Protein AF-A0A4S0RBZ9-F1 (afdb_monomer)

Foldseek 3Di:
DVVVLLVVVVPDDPPQQQDADPFPDRGVQRLLLQLLQVLQQLLCQLVVVVCAPVSNVVRDGDPDSVVSSVSVVVSVVSVVVSVVPDDPVQQQAWTWHQPDVVGTDTDGNVVSVVVSVVSVVVSSVRSVD

Structure (mmCIF, N/CA/C/O backbone):
data_AF-A0A4S0RBZ9-F1
#
_entry.id   AF-A0A4S0RBZ9-F1
#
loop_
_atom_site.group_PDB
_atom_site.id
_atom_site.type_symbol
_atom_site.label_atom_id
_atom_site.label_alt_id
_atom_site.label_comp_id
_atom_site.label_asym_id
_atom_site.label_entity_id
_atom_site.label_seq_id
_atom_site.pdbx_PDB_ins_code
_atom_site.Cartn_x
_atom_site.Cartn_y
_atom_site.Cartn_z
_atom_site.occupancy
_atom_site.B_iso_or_equiv
_atom_site.auth_seq_id
_atom_site.auth_comp_id
_atom_site.auth_asym_id
_atom_site.auth_atom_id
_atom_site.pdbx_PDB_model_num
ATOM 1 N N . SER A 1 1 ? -11.190 -10.331 -1.305 1.00 69.81 1 SER A N 1
ATOM 2 C CA . SER A 1 1 ? -10.670 -10.501 0.067 1.00 69.81 1 SER A CA 1
ATOM 3 C C . SER A 1 1 ? -10.665 -9.170 0.814 1.00 69.81 1 SER A C 1
ATOM 5 O O . SER A 1 1 ? -11.336 -9.082 1.834 1.00 69.81 1 SER A O 1
ATOM 7 N N . ASN A 1 2 ? -10.041 -8.120 0.254 1.00 80.44 2 ASN A N 1
ATOM 8 C CA . ASN A 1 2 ? -9.963 -6.784 0.866 1.00 80.44 2 ASN A CA 1
ATOM 9 C C . ASN A 1 2 ? -11.336 -6.150 1.166 1.00 80.44 2 ASN A C 1
ATOM 11 O O . ASN A 1 2 ? -11.615 -5.778 2.298 1.00 80.44 2 ASN A O 1
ATOM 15 N N . ASP A 1 3 ? -12.252 -6.147 0.192 1.00 82.50 3 ASP A N 1
ATOM 16 C CA . ASP A 1 3 ? -13.623 -5.631 0.372 1.00 82.50 3 ASP A CA 1
ATOM 17 C C . ASP A 1 3 ? -14.365 -6.274 1.562 1.00 82.50 3 ASP A C 1
ATOM 19 O O . ASP A 1 3 ? -15.020 -5.579 2.334 1.00 82.50 3 ASP A O 1
ATOM 23 N N . ARG A 1 4 ? -14.207 -7.589 1.783 1.00 86.88 4 ARG A N 1
ATOM 24 C CA . ARG A 1 4 ? -14.836 -8.271 2.926 1.00 86.88 4 ARG A CA 1
ATOM 25 C C . ARG A 1 4 ? -14.253 -7.797 4.257 1.00 86.88 4 ARG A C 1
ATOM 27 O O . ARG A 1 4 ? -15.007 -7.625 5.209 1.00 86.88 4 ARG A O 1
ATOM 34 N N . LEU A 1 5 ? -12.933 -7.613 4.314 1.00 89.19 5 LEU A N 1
ATOM 35 C CA . LEU A 1 5 ? -12.246 -7.110 5.499 1.00 89.19 5 LEU A CA 1
ATOM 36 C C . LEU A 1 5 ? -12.737 -5.701 5.835 1.00 89.19 5 LEU A C 1
ATOM 38 O O . LEU A 1 5 ? -13.236 -5.479 6.931 1.00 89.19 5 LEU A O 1
ATOM 42 N N . TYR A 1 6 ? -12.696 -4.779 4.874 1.00 88.19 6 TYR A N 1
ATOM 43 C CA . TYR A 1 6 ? -13.083 -3.390 5.118 1.00 88.19 6 TYR A CA 1
ATOM 44 C C . TYR A 1 6 ? -14.569 -3.212 5.427 1.00 88.19 6 TYR A C 1
ATOM 46 O O . TYR A 1 6 ? -14.906 -2.364 6.246 1.00 88.19 6 TYR A O 1
ATOM 54 N N . ARG A 1 7 ? -15.464 -4.045 4.879 1.00 89.81 7 ARG A N 1
ATOM 55 C CA . ARG A 1 7 ? -16.871 -4.064 5.322 1.00 89.81 7 ARG A CA 1
ATOM 56 C C . ARG A 1 7 ? -17.020 -4.450 6.791 1.00 89.81 7 ARG A C 1
ATOM 58 O O . ARG A 1 7 ? -17.851 -3.863 7.471 1.00 89.81 7 ARG A O 1
ATOM 65 N N . ALA A 1 8 ? -16.233 -5.412 7.272 1.00 91.56 8 ALA A N 1
ATOM 66 C CA . ALA A 1 8 ? -16.245 -5.792 8.682 1.00 91.56 8 ALA A CA 1
ATOM 67 C C . ALA A 1 8 ? -15.651 -4.685 9.568 1.00 91.56 8 ALA A C 1
ATOM 69 O O . ALA A 1 8 ? -16.215 -4.358 10.607 1.00 91.56 8 ALA A O 1
ATOM 70 N N . VAL A 1 9 ? -14.559 -4.053 9.128 1.00 92.50 9 VAL A N 1
ATOM 71 C CA . VAL A 1 9 ? -13.935 -2.936 9.855 1.00 92.50 9 VAL A CA 1
ATOM 72 C C . VAL A 1 9 ? -14.875 -1.721 9.912 1.00 92.50 9 VAL A C 1
ATOM 74 O O . VAL A 1 9 ? -14.955 -1.059 10.938 1.00 92.50 9 VAL A O 1
ATOM 77 N N . LEU A 1 10 ? -15.655 -1.460 8.858 1.00 93.44 10 LEU A N 1
ATOM 78 C CA . LEU A 1 10 ? -16.682 -0.407 8.836 1.00 93.44 10 LEU A CA 1
ATOM 79 C C . LEU A 1 10 ? -17.863 -0.664 9.782 1.00 93.44 10 LEU A C 1
ATOM 81 O O . LEU A 1 10 ? -18.601 0.270 10.078 1.00 93.44 10 LEU A O 1
ATOM 85 N N . SER A 1 11 ? -18.063 -1.908 10.222 1.00 94.06 11 SER A N 1
ATOM 86 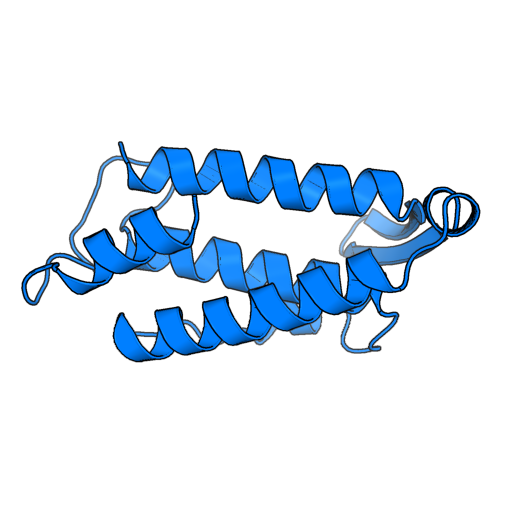C CA . SER A 1 11 ? -19.114 -2.268 11.182 1.00 94.06 11 SER A CA 1
ATOM 87 C C . SER A 1 11 ? -18.652 -2.264 12.639 1.00 94.06 11 SER A C 1
ATOM 89 O O . SER A 1 11 ? -19.427 -2.658 13.504 1.00 94.06 11 SER A O 1
ATOM 91 N N . LEU A 1 12 ? -17.406 -1.863 12.904 1.00 94.12 12 LEU A N 1
ATOM 92 C CA . LEU A 1 12 ? -16.885 -1.730 14.261 1.00 94.12 12 LEU A CA 1
ATOM 93 C C . LEU A 1 12 ? -17.599 -0.602 15.010 1.00 94.12 12 LEU A C 1
ATOM 95 O O . LEU A 1 12 ? -17.858 0.469 14.455 1.00 94.12 12 LEU A O 1
ATOM 99 N N . GLU A 1 13 ? -17.868 -0.840 16.287 1.00 94.38 13 GLU A N 1
ATOM 100 C CA . GLU A 1 13 ? -18.378 0.179 17.194 1.00 94.38 13 GLU A CA 1
ATOM 101 C C . GLU A 1 13 ? -17.274 1.203 17.530 1.00 94.38 13 GLU A C 1
ATOM 103 O O . GLU A 1 13 ? -16.074 0.906 17.428 1.00 94.38 13 GLU A O 1
ATOM 108 N N . PRO A 1 14 ? -17.639 2.428 17.955 1.00 93.12 14 PRO A N 1
ATOM 109 C CA . PRO A 1 14 ? -16.660 3.429 18.365 1.00 93.12 14 PRO A CA 1
ATOM 110 C C . PRO A 1 14 ? -15.700 2.885 19.435 1.00 93.12 14 PRO A C 1
ATOM 112 O O . PRO A 1 14 ? -16.139 2.352 20.454 1.00 93.12 14 PRO A O 1
ATOM 115 N N . GLY A 1 15 ? -14.392 3.044 19.221 1.00 93.75 15 GLY A N 1
ATOM 116 C CA . GLY A 1 15 ? -13.356 2.550 20.131 1.00 93.75 15 GLY A CA 1
ATOM 117 C C . GLY A 1 15 ? -12.767 1.186 19.762 1.00 93.75 15 GLY A C 1
ATOM 118 O O . GLY A 1 15 ? -11.675 0.858 20.223 1.00 93.75 15 GLY A O 1
ATOM 119 N N . GLU A 1 16 ? -13.445 0.373 18.945 1.00 95.38 16 GLU A N 1
ATOM 120 C CA . GLU A 1 16 ? -12.973 -0.984 18.625 1.00 95.38 16 GLU A CA 1
ATOM 121 C C . GLU A 1 16 ? -11.846 -1.011 17.582 1.00 95.38 16 GLU A C 1
ATOM 123 O O . GLU A 1 16 ? -11.085 -1.981 17.508 1.00 95.38 16 GLU A O 1
ATOM 128 N N . PHE A 1 17 ? -11.724 0.043 16.775 1.00 95.56 17 PHE A N 1
ATOM 129 C CA . PHE A 1 17 ? -10.716 0.148 15.722 1.00 95.56 17 PHE A CA 1
ATOM 130 C C . PHE A 1 17 ? -9.304 0.342 16.297 1.00 95.56 17 PHE A C 1
ATOM 132 O O . PHE A 1 17 ? -8.344 -0.300 15.861 1.00 95.56 17 PHE A O 1
ATOM 139 N N . GLU A 1 18 ? -9.201 1.185 17.319 1.00 96.31 18 GLU A N 1
ATOM 140 C CA . GLU A 1 18 ? -7.995 1.519 18.075 1.00 96.31 18 GLU A CA 1
ATOM 141 C C . GLU A 1 18 ? -7.802 0.660 19.336 1.00 96.31 18 GLU A C 1
ATOM 143 O O . GLU A 1 18 ? -6.796 0.805 20.031 1.00 96.31 18 GLU A O 1
ATOM 148 N N . ALA A 1 19 ? -8.755 -0.225 19.651 1.00 96.00 19 ALA A N 1
ATOM 149 C CA . ALA A 1 19 ? -8.688 -1.073 20.834 1.00 96.00 19 ALA A CA 1
ATOM 150 C C . ALA A 1 19 ? -7.417 -1.935 20.849 1.00 96.00 19 ALA A C 1
ATOM 152 O O . ALA A 1 19 ? -7.026 -2.526 19.838 1.00 96.00 19 ALA A O 1
ATOM 153 N N . ALA A 1 20 ? -6.817 -2.046 22.038 1.00 95.69 20 ALA A N 1
ATOM 154 C CA . ALA A 1 20 ? -5.610 -2.828 22.257 1.00 95.69 20 ALA A CA 1
ATOM 155 C C . ALA A 1 20 ? -5.836 -4.321 21.955 1.00 95.69 20 ALA A C 1
ATOM 157 O O . ALA A 1 20 ? -6.799 -4.926 22.433 1.00 95.69 20 ALA A O 1
ATOM 158 N N . ARG A 1 21 ? -4.912 -4.929 21.208 1.00 91.12 21 ARG A N 1
ATOM 159 C CA . ARG A 1 21 ? -4.916 -6.350 20.840 1.00 91.12 21 ARG A CA 1
ATOM 160 C C . ARG A 1 21 ? -3.565 -6.999 21.101 1.00 91.12 21 ARG A C 1
ATOM 162 O O . ARG A 1 21 ? -2.521 -6.355 21.061 1.00 91.12 21 ARG A O 1
ATOM 169 N N . THR A 1 22 ? -3.585 -8.307 21.344 1.00 88.81 22 THR A N 1
ATOM 170 C CA . THR A 1 22 ? -2.368 -9.119 21.444 1.00 88.81 22 THR A CA 1
ATOM 171 C C . THR A 1 22 ? -2.017 -9.673 20.067 1.00 88.81 22 THR A C 1
ATOM 173 O O . THR A 1 22 ? -2.369 -10.798 19.727 1.00 88.81 22 THR A O 1
ATOM 176 N N . SER A 1 23 ? -1.341 -8.855 19.265 1.00 86.12 23 SER A N 1
ATOM 177 C CA . SER A 1 23 ? -0.820 -9.205 17.940 1.00 86.12 23 SER A CA 1
ATOM 178 C C . SER A 1 23 ? 0.517 -8.486 17.712 1.00 86.12 23 SER A C 1
ATOM 180 O O . SER A 1 23 ? 1.027 -7.829 18.620 1.00 86.12 23 SER A O 1
ATOM 182 N N . PHE A 1 24 ? 1.111 -8.622 16.523 1.00 88.88 24 PHE A N 1
ATOM 183 C CA . PHE A 1 24 ? 2.334 -7.891 16.164 1.00 88.88 24 PHE A CA 1
ATOM 184 C C . PHE A 1 24 ? 2.122 -6.370 16.234 1.00 88.88 24 PHE A C 1
ATOM 186 O O . PHE A 1 24 ? 2.965 -5.650 16.762 1.00 88.88 24 PHE A O 1
ATOM 193 N N . PHE A 1 25 ? 0.965 -5.899 15.762 1.00 91.88 25 PHE A N 1
ATOM 194 C CA . PHE A 1 25 ? 0.505 -4.528 15.958 1.00 91.88 25 PHE A CA 1
ATOM 195 C C . PHE A 1 25 ? -0.479 -4.446 17.130 1.00 91.88 25 PHE A C 1
ATOM 197 O O . PHE A 1 25 ? -1.264 -5.378 17.337 1.00 91.88 25 PHE A O 1
ATOM 204 N N . PRO A 1 26 ? -0.489 -3.328 17.877 1.00 93.25 26 PRO A N 1
ATOM 205 C CA . PRO A 1 26 ? -1.311 -3.216 19.071 1.00 93.25 26 PRO A CA 1
ATOM 206 C C . PRO A 1 26 ? -2.791 -2.937 18.775 1.00 93.25 26 PRO A C 1
ATOM 208 O O . PRO A 1 26 ? -3.579 -2.968 19.713 1.00 93.25 26 PRO A O 1
ATOM 211 N N . SER A 1 27 ? -3.198 -2.706 17.520 1.00 96.19 27 SER A N 1
ATOM 212 C CA . SER A 1 27 ? -4.606 -2.514 17.139 1.00 96.19 27 SER A CA 1
ATOM 213 C C . SER A 1 27 ? -4.886 -2.857 15.663 1.00 96.19 27 SER A C 1
ATOM 215 O O . SER A 1 27 ? -3.964 -3.039 14.855 1.00 96.19 27 SER A O 1
ATOM 217 N N . ILE A 1 28 ? -6.174 -2.920 15.284 1.00 96.06 28 ILE A N 1
ATOM 218 C CA . ILE A 1 28 ? -6.582 -3.018 13.867 1.00 96.06 28 ILE A CA 1
ATOM 219 C C . ILE A 1 28 ? -6.117 -1.773 13.112 1.00 96.06 28 ILE A C 1
ATOM 221 O O . ILE A 1 28 ? -5.585 -1.891 12.008 1.00 96.06 28 ILE A O 1
ATOM 225 N N . LYS A 1 29 ? -6.289 -0.595 13.722 1.00 96.75 29 LYS A N 1
ATOM 226 C CA . LYS A 1 29 ? -5.850 0.686 13.172 1.00 96.75 29 LYS A CA 1
ATOM 227 C C . LYS A 1 29 ? -4.381 0.671 12.785 1.00 96.75 29 LYS A C 1
ATOM 229 O O . LYS A 1 29 ? -4.060 1.035 11.654 1.00 96.75 29 LYS A O 1
ATOM 234 N N . ASP A 1 30 ? -3.512 0.228 13.684 1.00 97.00 30 ASP A N 1
ATOM 235 C CA . ASP A 1 30 ? -2.071 0.197 13.427 1.00 97.00 30 ASP A CA 1
ATOM 236 C C . ASP A 1 30 ? -1.727 -0.802 12.320 1.00 97.00 30 ASP A C 1
ATOM 238 O O . ASP A 1 30 ? -0.933 -0.497 11.434 1.00 97.00 30 ASP A O 1
ATOM 242 N N . THR A 1 31 ? -2.390 -1.962 12.312 1.00 96.88 31 THR A N 1
ATOM 243 C CA . THR A 1 31 ? -2.170 -2.988 11.283 1.00 96.88 31 THR A CA 1
ATOM 244 C C . THR A 1 31 ? -2.555 -2.492 9.888 1.00 96.88 31 THR A C 1
ATOM 246 O O . THR A 1 31 ? -1.780 -2.633 8.945 1.00 96.88 31 THR A O 1
ATOM 249 N N . LEU A 1 32 ? -3.748 -1.909 9.734 1.00 96.75 32 LEU A N 1
ATOM 250 C CA . LEU A 1 32 ? -4.244 -1.475 8.424 1.00 96.75 32 LEU A CA 1
ATOM 251 C C . LEU A 1 32 ? -3.520 -0.226 7.908 1.00 96.75 32 LEU A C 1
ATOM 253 O O . LEU A 1 32 ? -3.283 -0.119 6.708 1.00 96.7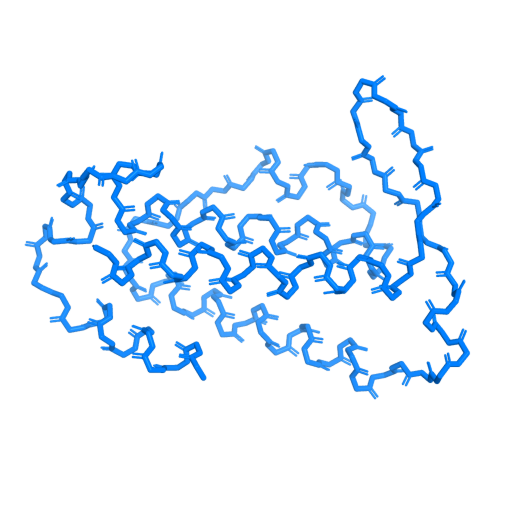5 32 LEU A O 1
ATOM 257 N N . ASN A 1 33 ? -3.131 0.695 8.795 1.00 98.12 33 ASN A N 1
ATOM 258 C CA . ASN A 1 33 ? -2.289 1.826 8.405 1.00 98.12 33 ASN A CA 1
ATOM 259 C C . ASN A 1 33 ? -0.887 1.373 7.985 1.00 98.12 33 ASN A C 1
ATOM 261 O O . ASN A 1 33 ? -0.355 1.898 7.012 1.00 98.12 33 ASN A O 1
ATOM 265 N N . HIS A 1 34 ? -0.306 0.381 8.668 1.00 97.75 34 HIS A N 1
ATOM 266 C CA 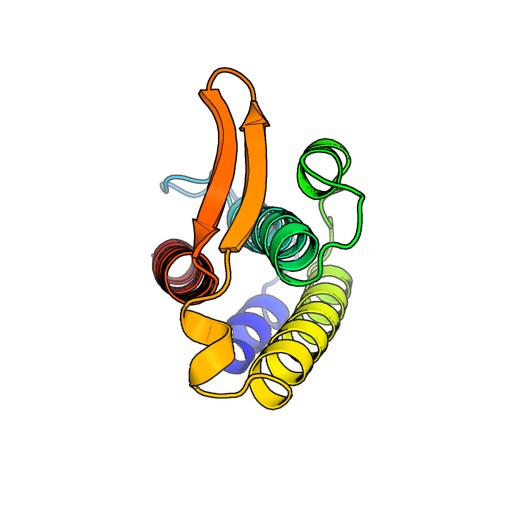. HIS A 1 34 ? 0.982 -0.180 8.268 1.00 97.75 34 HIS A CA 1
ATOM 267 C C . HIS A 1 34 ? 0.930 -0.797 6.869 1.00 97.75 34 HIS A C 1
ATOM 269 O O . HIS A 1 34 ? 1.817 -0.524 6.063 1.00 97.75 34 HIS A O 1
ATOM 275 N N . ILE A 1 35 ? -0.107 -1.592 6.578 1.00 97.25 35 ILE A N 1
ATOM 276 C CA . ILE A 1 35 ? -0.322 -2.156 5.239 1.00 97.25 35 ILE A CA 1
ATOM 277 C C . ILE A 1 35 ? -0.305 -1.035 4.198 1.00 97.25 35 ILE A C 1
ATOM 279 O O . ILE A 1 35 ? 0.540 -1.051 3.309 1.00 97.25 35 ILE A O 1
ATOM 283 N N . LEU A 1 36 ? -1.151 -0.015 4.375 1.00 98.00 36 LEU A N 1
ATOM 284 C CA . LEU A 1 36 ? -1.272 1.073 3.408 1.00 98.00 36 LEU A CA 1
ATOM 285 C C . LEU A 1 36 ? 0.033 1.880 3.242 1.00 98.00 36 LEU A C 1
ATOM 287 O O . LEU A 1 36 ? 0.369 2.292 2.133 1.00 98.00 36 LEU A O 1
ATOM 291 N N . ALA A 1 37 ? 0.795 2.094 4.317 1.00 98.44 37 ALA A N 1
ATOM 292 C CA . ALA A 1 37 ? 2.087 2.780 4.250 1.00 98.44 37 ALA A CA 1
ATOM 293 C C . ALA A 1 37 ? 3.122 1.990 3.425 1.00 98.44 37 ALA A C 1
ATOM 295 O O . ALA A 1 37 ? 3.821 2.559 2.584 1.00 98.44 37 ALA A O 1
ATOM 296 N N . VAL A 1 38 ? 3.214 0.673 3.645 1.00 97.88 38 VAL A N 1
ATOM 297 C CA . VAL A 1 38 ? 4.117 -0.217 2.890 1.00 97.88 38 VAL A CA 1
ATOM 298 C C . VAL A 1 38 ? 3.688 -0.315 1.425 1.00 97.88 38 VAL A C 1
ATOM 300 O O . VAL A 1 38 ? 4.525 -0.247 0.525 1.00 97.88 38 VAL A O 1
ATOM 303 N N . ASP A 1 39 ? 2.386 -0.402 1.186 1.00 97.69 39 ASP A N 1
ATOM 304 C CA . ASP A 1 39 ? 1.759 -0.367 -0.131 1.00 97.69 39 ASP A CA 1
ATOM 305 C C . ASP A 1 39 ? 2.184 0.878 -0.927 1.00 97.69 39 ASP A C 1
ATOM 307 O O . ASP A 1 39 ? 2.649 0.774 -2.068 1.00 97.69 39 ASP A O 1
ATOM 311 N N . HIS A 1 40 ? 2.101 2.063 -0.313 1.00 98.06 40 HIS A N 1
ATOM 312 C CA . HIS A 1 40 ? 2.533 3.316 -0.934 1.00 98.06 40 HIS A CA 1
ATOM 313 C C . HIS A 1 40 ? 4.019 3.326 -1.299 1.00 98.06 40 HIS A C 1
ATOM 315 O O . HIS A 1 40 ? 4.359 3.750 -2.406 1.00 98.06 40 HIS A O 1
ATOM 321 N N . LEU A 1 41 ? 4.885 2.832 -0.411 1.00 98.12 41 LEU A N 1
ATOM 322 C CA . LEU A 1 41 ? 6.323 2.723 -0.662 1.00 98.12 41 LEU A CA 1
ATOM 323 C C . LEU A 1 41 ? 6.623 1.872 -1.896 1.00 98.12 41 LEU A C 1
ATOM 325 O O . LEU A 1 41 ? 7.341 2.296 -2.801 1.00 98.12 41 LEU A O 1
ATOM 329 N N . TYR A 1 42 ? 6.067 0.664 -1.943 1.00 98.31 42 TYR A N 1
ATOM 330 C CA . TYR A 1 42 ? 6.365 -0.252 -3.036 1.00 98.31 42 TYR A CA 1
ATOM 331 C C . TYR A 1 42 ? 5.720 0.171 -4.346 1.00 98.31 42 TYR A C 1
ATOM 333 O O . TYR A 1 42 ? 6.329 -0.020 -5.398 1.00 98.31 42 TYR A O 1
ATOM 341 N N . LEU A 1 43 ? 4.532 0.777 -4.314 1.00 98.12 43 LEU A N 1
ATOM 342 C CA . LEU A 1 43 ? 3.939 1.322 -5.529 1.00 98.12 43 LEU A CA 1
ATOM 343 C C . LEU A 1 43 ? 4.762 2.493 -6.082 1.00 98.12 43 LEU A C 1
ATOM 345 O O . LEU A 1 43 ? 4.898 2.591 -7.301 1.00 98.12 43 LEU A O 1
ATOM 349 N N . ASP A 1 44 ? 5.343 3.346 -5.232 1.00 98.00 44 ASP A N 1
ATOM 350 C CA . ASP A 1 44 ? 6.259 4.395 -5.695 1.00 98.00 44 ASP A CA 1
ATOM 351 C C . ASP A 1 44 ? 7.484 3.796 -6.399 1.00 98.00 44 ASP A C 1
ATOM 353 O O . ASP A 1 44 ? 7.786 4.192 -7.524 1.00 98.00 44 ASP A O 1
ATOM 357 N N . PHE A 1 45 ? 8.114 2.767 -5.820 1.00 98.06 45 PHE A N 1
ATOM 358 C CA . PHE A 1 45 ? 9.219 2.062 -6.482 1.00 98.06 45 PHE A CA 1
ATOM 359 C C . PHE A 1 45 ? 8.802 1.437 -7.817 1.00 98.06 45 PHE A C 1
ATOM 361 O O . PHE A 1 45 ? 9.486 1.610 -8.823 1.00 98.06 45 PHE A O 1
ATOM 368 N N . LEU A 1 46 ? 7.672 0.728 -7.842 1.00 98.25 46 LEU A N 1
ATOM 369 C CA . LEU A 1 46 ? 7.155 0.050 -9.034 1.00 98.25 46 LEU A CA 1
ATOM 370 C C . LEU A 1 46 ? 6.825 1.021 -10.170 1.00 98.25 46 LEU A C 1
ATOM 372 O O . LEU A 1 46 ? 7.014 0.692 -11.340 1.00 98.25 46 LEU A O 1
ATOM 376 N N . THR A 1 47 ? 6.328 2.207 -9.825 1.00 97.38 47 THR A N 1
ATOM 377 C CA . THR A 1 47 ? 5.963 3.254 -10.789 1.00 97.38 47 THR A CA 1
ATOM 378 C C . THR A 1 47 ? 7.094 4.237 -11.070 1.00 97.38 47 THR A C 1
ATOM 380 O O . THR A 1 47 ? 6.902 5.150 -11.872 1.00 97.38 47 THR A O 1
ATOM 383 N N . GLU A 1 48 ? 8.257 4.052 -10.435 1.00 96.62 48 GLU A N 1
ATOM 384 C CA . GLU A 1 48 ? 9.388 4.984 -10.470 1.00 96.62 48 GLU A CA 1
ATOM 385 C C . GLU A 1 48 ? 8.939 6.428 -10.145 1.00 96.62 48 GLU A C 1
ATOM 387 O O . GLU A 1 48 ? 9.376 7.396 -10.769 1.00 96.62 48 GLU A O 1
ATOM 392 N N . GLY A 1 49 ? 8.027 6.565 -9.171 1.00 94.75 49 GLY A N 1
ATOM 393 C CA . GLY A 1 49 ? 7.316 7.808 -8.841 1.00 94.75 49 GLY A CA 1
ATOM 394 C C . GLY A 1 49 ? 8.201 8.918 -8.264 1.00 94.75 49 GLY A C 1
ATOM 395 O O . GLY A 1 49 ? 7.841 10.096 -8.328 1.00 94.75 49 GLY A O 1
ATOM 396 N N . GLY A 1 50 ? 9.389 8.558 -7.774 1.00 93.38 50 GLY A N 1
ATOM 397 C CA . GLY A 1 50 ? 10.437 9.490 -7.364 1.00 93.38 50 GLY A CA 1
ATOM 398 C C . GLY A 1 50 ? 10.309 10.005 -5.931 1.00 93.38 50 GLY A C 1
ATOM 399 O O . GLY A 1 50 ? 11.108 10.855 -5.537 1.00 93.38 50 GLY A O 1
ATOM 400 N N . VAL A 1 51 ? 9.346 9.503 -5.151 1.00 93.12 51 VAL A N 1
ATOM 401 C CA . VAL A 1 51 ? 9.219 9.827 -3.721 1.00 93.12 51 VAL A CA 1
ATOM 402 C C . VAL A 1 51 ? 10.181 8.971 -2.886 1.00 93.12 51 VAL A C 1
ATOM 404 O O . VAL A 1 51 ? 10.776 9.457 -1.924 1.00 93.12 51 VAL A O 1
ATOM 407 N N . GLY A 1 52 ? 10.388 7.712 -3.271 1.00 89.12 52 GLY A N 1
ATOM 408 C CA . GLY A 1 52 ? 11.277 6.772 -2.599 1.00 89.12 52 GLY A CA 1
ATOM 409 C C . GLY A 1 52 ? 10.842 6.463 -1.164 1.00 89.12 52 GLY A C 1
ATOM 410 O O . GLY A 1 52 ? 9.651 6.397 -0.860 1.00 89.12 52 GLY A O 1
ATOM 411 N N . ALA A 1 53 ? 11.814 6.297 -0.259 1.00 91.12 53 ALA A N 1
ATOM 412 C CA . ALA A 1 53 ? 11.563 5.974 1.151 1.00 91.12 53 ALA A CA 1
ATOM 413 C C . ALA A 1 53 ? 10.630 6.976 1.863 1.00 91.12 53 ALA A C 1
ATOM 415 O O . ALA A 1 53 ? 9.882 6.581 2.762 1.00 91.12 53 ALA A O 1
ATOM 416 N N . ALA A 1 54 ? 10.589 8.234 1.406 1.00 93.69 54 ALA A N 1
ATOM 417 C CA . ALA A 1 54 ? 9.703 9.259 1.954 1.00 93.69 54 ALA A CA 1
ATOM 418 C C . ALA A 1 54 ? 8.209 8.908 1.816 1.00 93.69 54 ALA A C 1
ATOM 420 O O . ALA A 1 54 ? 7.403 9.357 2.624 1.00 93.69 54 ALA A O 1
ATOM 421 N N . ALA A 1 55 ? 7.828 8.047 0.861 1.00 96.00 55 ALA A N 1
ATOM 422 C CA . ALA A 1 55 ? 6.447 7.580 0.720 1.00 96.00 55 ALA A CA 1
ATOM 423 C C . ALA A 1 55 ? 5.964 6.810 1.962 1.00 96.00 55 ALA A C 1
ATOM 425 O O . ALA A 1 55 ? 4.772 6.825 2.267 1.00 96.00 55 ALA A O 1
ATOM 426 N N . TYR A 1 56 ? 6.891 6.162 2.676 1.00 96.62 56 TYR A N 1
ATOM 427 C CA . TYR A 1 56 ? 6.637 5.528 3.966 1.00 96.62 56 TYR A CA 1
ATOM 428 C C . TYR A 1 56 ? 6.913 6.478 5.133 1.00 96.62 56 TYR A C 1
ATOM 430 O O . TYR A 1 56 ? 6.115 6.550 6.063 1.00 96.62 56 TYR A O 1
ATOM 438 N N . ASP A 1 57 ? 8.044 7.188 5.104 1.00 95.19 57 ASP A N 1
ATOM 439 C CA . ASP A 1 57 ? 8.512 7.977 6.253 1.00 95.19 57 ASP A CA 1
ATOM 440 C C . ASP A 1 57 ? 7.575 9.143 6.586 1.00 95.19 57 ASP A C 1
ATOM 442 O O . ASP A 1 57 ? 7.332 9.424 7.760 1.00 95.19 57 ASP A O 1
ATOM 446 N N . ASP A 1 58 ? 7.001 9.765 5.556 1.00 97.00 58 ASP A N 1
ATOM 447 C CA . ASP A 1 58 ? 6.074 10.887 5.696 1.00 97.00 58 ASP A CA 1
ATOM 448 C C . ASP A 1 58 ? 4.603 10.433 5.718 1.00 97.00 58 ASP A C 1
ATOM 450 O O . ASP A 1 58 ? 3.688 11.264 5.699 1.00 97.00 58 ASP A O 1
ATOM 454 N N . PHE A 1 59 ? 4.340 9.118 5.750 1.00 97.88 59 PHE A N 1
ATOM 455 C CA . PHE A 1 59 ? 2.980 8.593 5.806 1.00 97.88 59 PHE A CA 1
ATOM 456 C C . PHE A 1 59 ? 2.294 9.021 7.107 1.00 97.88 59 PHE A C 1
ATOM 458 O O . PHE A 1 59 ? 2.751 8.719 8.210 1.00 97.88 59 PHE A O 1
ATOM 465 N N . VAL A 1 60 ? 1.147 9.688 6.974 1.00 97.94 60 VAL A N 1
ATOM 466 C CA . VAL A 1 60 ? 0.313 10.097 8.108 1.00 97.94 60 VAL A CA 1
ATOM 467 C C . VAL A 1 60 ? -0.815 9.077 8.290 1.00 97.94 60 VAL A C 1
ATOM 469 O O . VAL A 1 60 ? -1.670 8.971 7.409 1.00 97.94 60 VAL A O 1
ATOM 472 N N . PRO A 1 61 ? -0.857 8.341 9.418 1.00 97.69 61 PRO A N 1
ATOM 473 C CA . PRO A 1 61 ? -1.907 7.364 9.672 1.00 97.69 61 PRO A CA 1
ATOM 474 C C . PRO A 1 61 ? -3.303 7.982 9.756 1.00 97.69 61 PRO A C 1
ATOM 476 O O . PRO A 1 61 ? -3.501 9.069 10.297 1.00 97.69 61 PRO A O 1
ATOM 479 N N . PHE A 1 62 ? -4.292 7.234 9.282 1.00 97.81 62 PHE A N 1
ATOM 480 C CA . PHE A 1 62 ? -5.701 7.579 9.379 1.00 97.81 62 PHE A CA 1
ATOM 481 C C . PHE A 1 62 ? -6.267 7.196 10.747 1.00 97.81 62 PHE A C 1
ATOM 483 O O . PHE A 1 62 ? -6.138 6.053 11.200 1.00 97.81 62 PHE A O 1
ATOM 490 N N . ASP A 1 63 ? -6.951 8.151 11.379 1.00 95.94 63 ASP A N 1
ATOM 491 C CA . ASP A 1 63 ? -7.589 7.961 12.682 1.00 95.94 63 ASP A CA 1
ATOM 492 C C . ASP A 1 63 ? -8.962 7.296 12.604 1.00 95.94 63 ASP A C 1
ATOM 494 O O . ASP A 1 63 ? -9.358 6.609 13.543 1.00 95.94 63 ASP A O 1
ATOM 498 N N . ASN A 1 64 ? -9.683 7.481 11.497 1.00 93.75 64 ASN A N 1
ATOM 499 C CA . ASN A 1 64 ? -11.021 6.935 11.310 1.00 93.75 64 ASN A CA 1
ATOM 500 C C . ASN A 1 64 ? -11.061 5.919 10.164 1.00 93.75 64 ASN A C 1
ATOM 502 O O . ASN A 1 64 ? -10.346 6.027 9.167 1.00 93.75 64 ASN A O 1
ATOM 506 N N . VAL A 1 65 ? -11.944 4.932 10.317 1.00 94.38 65 VAL A N 1
ATOM 507 C CA . VAL A 1 65 ? -12.081 3.818 9.374 1.00 94.38 65 VAL A CA 1
ATOM 508 C C . VAL A 1 65 ? -12.527 4.290 7.991 1.00 94.38 65 VAL A C 1
ATOM 510 O O . VAL A 1 65 ? -12.059 3.755 6.990 1.00 94.38 65 VAL A O 1
ATOM 513 N N . ALA A 1 66 ? -13.428 5.272 7.917 1.00 94.62 66 ALA A N 1
ATOM 514 C CA . ALA A 1 66 ? -14.009 5.708 6.651 1.00 94.62 66 ALA A CA 1
ATOM 515 C C . ALA A 1 66 ? -12.943 6.278 5.703 1.00 94.62 66 ALA A C 1
ATOM 517 O O . ALA A 1 66 ? -12.875 5.868 4.542 1.00 94.62 66 ALA A O 1
ATOM 518 N N . ASP A 1 67 ? -12.071 7.148 6.210 1.00 96.56 67 ASP A N 1
ATOM 519 C CA . ASP A 1 67 ? -10.992 7.736 5.418 1.00 96.56 67 ASP A CA 1
ATOM 520 C C . ASP A 1 67 ? -9.956 6.683 5.016 1.00 96.56 67 ASP A C 1
ATOM 522 O O . ASP A 1 67 ? -9.537 6.645 3.857 1.00 96.56 67 ASP A O 1
ATOM 526 N N . LEU A 1 68 ? -9.615 5.761 5.925 1.00 96.62 68 LEU A N 1
ATOM 527 C CA . LEU A 1 68 ? -8.702 4.660 5.616 1.00 96.62 68 LEU A CA 1
ATOM 528 C C . LEU A 1 68 ? -9.247 3.753 4.504 1.00 96.62 68 LEU A C 1
ATOM 530 O O . LEU A 1 68 ? -8.503 3.352 3.612 1.00 96.62 68 LEU A O 1
AT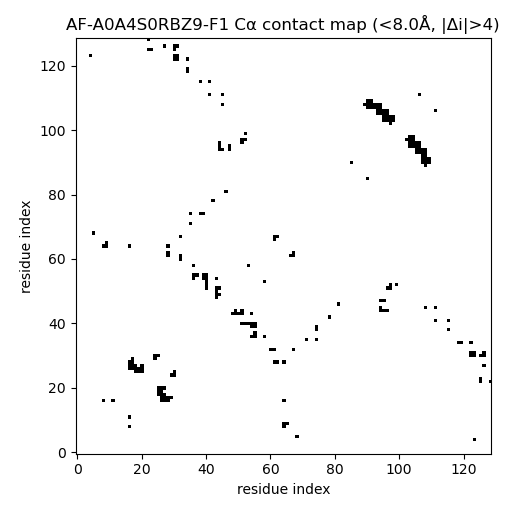OM 534 N N . VAL A 1 69 ? -10.548 3.447 4.518 1.00 94.81 69 VAL A N 1
ATOM 535 C CA . VAL A 1 69 ? -11.206 2.653 3.466 1.00 94.81 69 VAL A CA 1
ATOM 536 C C . VAL A 1 69 ? -11.117 3.364 2.119 1.00 94.81 69 VAL A C 1
ATOM 538 O O . VAL A 1 69 ? -10.800 2.739 1.107 1.00 94.81 69 VAL A O 1
ATOM 541 N N . VAL A 1 70 ? -11.395 4.669 2.083 1.00 96.12 70 VAL A N 1
ATOM 542 C CA . VAL A 1 70 ? -11.313 5.460 0.847 1.00 96.12 70 VAL A CA 1
ATOM 543 C C . VAL A 1 70 ? -9.880 5.490 0.317 1.00 96.12 70 VAL A C 1
ATOM 545 O O . VAL A 1 70 ? -9.668 5.318 -0.891 1.00 96.12 70 VAL A O 1
ATOM 548 N N . ALA A 1 71 ? -8.901 5.665 1.205 1.00 96.81 71 ALA A N 1
ATOM 549 C CA . ALA A 1 71 ? -7.488 5.646 0.857 1.00 96.81 71 ALA A CA 1
ATOM 550 C C . ALA A 1 71 ? -7.066 4.277 0.303 1.00 96.81 71 ALA A C 1
ATOM 552 O O . ALA A 1 71 ? -6.497 4.222 -0.789 1.00 96.81 71 ALA A O 1
ATOM 553 N N . GLN A 1 72 ? -7.454 3.180 0.960 1.00 96.06 72 GLN A N 1
ATOM 554 C CA . GLN A 1 72 ? -7.168 1.829 0.478 1.00 96.06 72 GLN A CA 1
ATOM 555 C C . GLN A 1 72 ? -7.814 1.560 -0.884 1.00 96.06 72 GLN A C 1
ATOM 557 O O . GLN A 1 72 ? -7.142 1.095 -1.79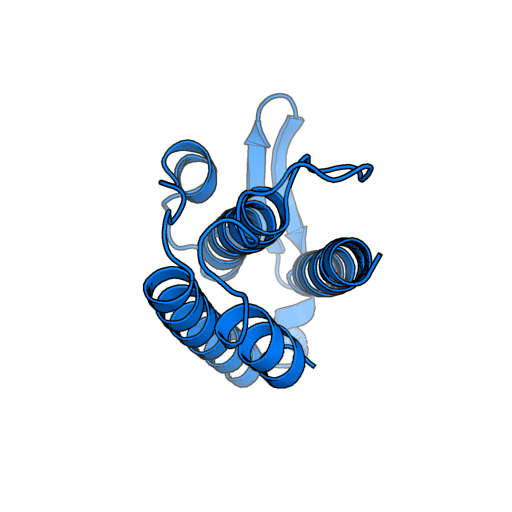3 1.00 96.06 72 GLN A O 1
ATOM 562 N N . ILE A 1 73 ? -9.094 1.891 -1.083 1.00 95.06 73 ILE A N 1
ATOM 563 C CA . ILE A 1 73 ? -9.762 1.699 -2.386 1.00 95.06 73 ILE A CA 1
ATOM 564 C C . ILE A 1 73 ? -9.042 2.486 -3.488 1.00 95.06 73 ILE A C 1
ATOM 566 O O . ILE A 1 73 ? -8.948 2.038 -4.634 1.00 95.06 73 ILE A O 1
ATOM 570 N N . THR A 1 74 ? -8.554 3.681 -3.158 1.00 96.75 74 THR A N 1
ATOM 571 C CA . THR A 1 74 ? -7.788 4.508 -4.092 1.00 96.75 74 THR A CA 1
ATOM 572 C C . THR A 1 74 ? -6.451 3.858 -4.432 1.00 96.75 74 THR A C 1
ATOM 574 O O . THR A 1 74 ? -6.084 3.827 -5.607 1.00 96.75 74 THR A O 1
ATOM 577 N N . PHE A 1 75 ? -5.748 3.318 -3.438 1.00 96.38 75 PHE A N 1
ATOM 578 C CA . PHE A 1 75 ? -4.517 2.562 -3.640 1.00 96.38 75 PHE A CA 1
ATOM 579 C C . PHE A 1 75 ? -4.754 1.298 -4.478 1.00 96.38 75 PHE A C 1
ATO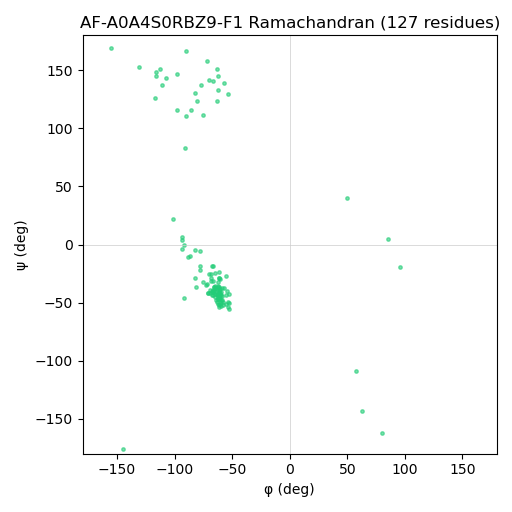M 581 O O . PHE A 1 75 ? -4.116 1.139 -5.518 1.00 96.38 75 PHE A O 1
ATOM 588 N N . ASP A 1 76 ? -5.733 0.470 -4.106 1.00 95.88 76 ASP A N 1
ATOM 589 C CA . ASP A 1 76 ? -6.083 -0.777 -4.794 1.00 95.88 76 ASP A CA 1
ATOM 590 C C . ASP A 1 76 ? -6.317 -0.528 -6.292 1.00 95.88 76 ASP A C 1
ATOM 592 O O . ASP A 1 76 ? -5.823 -1.266 -7.141 1.00 95.88 76 ASP A O 1
ATOM 596 N N . ARG A 1 77 ? -7.017 0.559 -6.648 1.00 96.94 77 ARG A N 1
ATOM 597 C CA . ARG A 1 77 ? -7.230 0.948 -8.053 1.00 96.94 77 ARG A CA 1
ATOM 598 C C . ARG A 1 77 ? -5.934 1.293 -8.781 1.00 96.94 77 ARG A C 1
ATOM 600 O O . ARG A 1 77 ? -5.807 0.947 -9.952 1.00 96.94 77 ARG A O 1
ATOM 607 N N . LYS A 1 78 ? -4.994 1.978 -8.123 1.00 97.81 78 LYS A N 1
ATOM 608 C CA . LYS A 1 78 ? -3.687 2.300 -8.715 1.00 97.81 78 LYS A CA 1
ATOM 609 C C . LYS A 1 78 ? -2.854 1.038 -8.920 1.00 97.81 78 LYS A C 1
ATOM 611 O O . LYS A 1 78 ? -2.274 0.883 -9.988 1.00 97.81 78 LYS A O 1
ATOM 616 N N . LEU A 1 79 ? -2.839 0.134 -7.940 1.00 97.50 79 LEU A N 1
ATOM 617 C CA . LEU A 1 79 ? -2.113 -1.130 -8.041 1.00 97.50 79 LEU A CA 1
ATOM 618 C C . LEU A 1 79 ? -2.700 -2.032 -9.135 1.00 97.50 79 LEU A C 1
ATOM 620 O O . LEU A 1 79 ? -1.949 -2.585 -9.931 1.00 97.50 79 LEU A O 1
ATOM 624 N N . ILE A 1 80 ? -4.031 -2.125 -9.235 1.00 97.31 80 ILE A N 1
ATOM 625 C CA . ILE A 1 80 ? -4.704 -2.844 -10.328 1.00 97.31 80 ILE A CA 1
ATOM 626 C C . ILE A 1 80 ? -4.325 -2.235 -11.679 1.00 97.31 80 ILE A C 1
ATOM 628 O O . ILE A 1 80 ? -3.893 -2.963 -12.562 1.00 97.31 80 ILE A O 1
ATOM 632 N N . ALA A 1 81 ? -4.417 -0.910 -11.827 1.00 98.38 81 ALA A N 1
ATOM 633 C CA . ALA A 1 81 ? -4.064 -0.241 -13.078 1.00 98.38 81 ALA A CA 1
ATOM 634 C C . ALA A 1 81 ? -2.588 -0.438 -13.459 1.00 98.38 81 ALA A C 1
ATOM 636 O O . ALA A 1 81 ? -2.280 -0.586 -14.639 1.00 98.38 81 ALA A O 1
ATOM 637 N N . PHE A 1 82 ? -1.685 -0.458 -12.474 1.00 98.44 82 PHE A N 1
ATOM 638 C CA . PHE A 1 82 ? -0.282 -0.794 -12.694 1.00 98.44 82 PHE A CA 1
ATOM 639 C C . PHE A 1 82 ? -0.142 -2.224 -13.225 1.00 98.44 82 PHE A C 1
ATOM 641 O O . PHE A 1 82 ? 0.450 -2.418 -14.281 1.00 98.44 82 PHE A O 1
ATOM 648 N N . CYS A 1 83 ? -0.742 -3.207 -12.548 1.00 98.25 83 CYS A N 1
ATOM 649 C CA . CYS A 1 83 ? -0.703 -4.610 -12.960 1.00 98.25 83 CYS A CA 1
ATOM 650 C C . CYS A 1 83 ? -1.323 -4.844 -14.347 1.00 98.25 83 CYS A C 1
ATOM 652 O O . CYS A 1 83 ? -0.745 -5.572 -15.149 1.00 98.25 83 CYS A O 1
ATOM 654 N N . ASP A 1 84 ? -2.456 -4.206 -14.651 1.00 98.44 84 ASP A N 1
ATOM 655 C CA . ASP A 1 84 ? -3.146 -4.316 -15.944 1.00 98.44 84 ASP A CA 1
ATOM 656 C C . ASP A 1 84 ? -2.312 -3.751 -17.108 1.00 98.44 84 ASP A C 1
ATOM 658 O O . ASP A 1 84 ? -2.511 -4.134 -18.262 1.00 98.44 84 ASP A O 1
ATOM 662 N N . ALA A 1 85 ? -1.383 -2.835 -16.819 1.00 98.12 85 ALA A N 1
ATOM 663 C CA . ALA A 1 85 ? -0.490 -2.242 -17.808 1.00 98.12 85 ALA A CA 1
ATOM 664 C C . ALA A 1 85 ? 0.791 -3.061 -18.053 1.00 98.12 85 ALA A C 1
ATOM 666 O O . ALA A 1 85 ? 1.526 -2.749 -18.993 1.00 98.12 85 ALA A O 1
ATOM 667 N N . LEU A 1 86 ? 1.079 -4.084 -17.237 1.00 98.38 86 LEU A N 1
ATOM 668 C CA . LEU A 1 86 ? 2.282 -4.904 -17.384 1.00 98.38 86 LEU A CA 1
ATOM 669 C C . LEU A 1 86 ? 2.142 -5.915 -18.525 1.00 98.38 86 LEU A C 1
ATOM 671 O O . LEU A 1 86 ? 1.142 -6.621 -18.657 1.00 98.38 86 LEU A O 1
ATOM 675 N N . SER A 1 87 ? 3.209 -6.052 -19.306 1.00 98.12 87 SER A N 1
ATOM 676 C CA . SER A 1 87 ? 3.446 -7.227 -20.140 1.00 98.12 87 SER A CA 1
ATOM 677 C C . SER A 1 87 ? 4.250 -8.287 -19.379 1.00 98.12 87 SER A C 1
ATOM 679 O O . SER A 1 87 ? 4.878 -8.009 -18.359 1.00 98.12 87 SER A O 1
ATOM 681 N N . GLU A 1 88 ? 4.298 -9.513 -19.904 1.00 97.31 88 GLU A N 1
ATOM 682 C CA . GLU A 1 88 ? 5.126 -10.587 -19.333 1.00 97.31 88 GLU A CA 1
ATOM 683 C C . GLU A 1 88 ? 6.612 -10.196 -19.255 1.00 97.31 88 GLU A C 1
ATOM 685 O O . GLU A 1 88 ? 7.278 -10.483 -18.265 1.00 97.31 88 GLU A O 1
ATOM 690 N N . ALA A 1 89 ? 7.119 -9.469 -20.256 1.00 97.25 89 ALA A N 1
ATOM 691 C CA . ALA A 1 89 ? 8.504 -9.003 -20.273 1.00 97.25 89 ALA A CA 1
ATOM 692 C C . ALA A 1 89 ? 8.790 -7.940 -19.197 1.00 97.25 89 ALA A C 1
ATOM 694 O O . ALA A 1 89 ? 9.936 -7.801 -18.765 1.00 97.25 89 ALA A O 1
ATOM 695 N N . ASP A 1 90 ? 7.772 -7.200 -18.743 1.00 98.12 90 ASP A N 1
ATOM 696 C CA . ASP A 1 90 ? 7.956 -6.193 -17.700 1.00 98.12 90 ASP A CA 1
ATOM 697 C C . ASP A 1 90 ? 8.254 -6.818 -16.335 1.00 98.12 90 ASP A C 1
ATOM 699 O O . ASP A 1 90 ? 8.939 -6.206 -15.522 1.00 98.12 90 ASP A O 1
ATOM 703 N N . LEU A 1 91 ? 7.828 -8.060 -16.096 1.00 98.12 91 LEU A N 1
ATOM 704 C CA . LEU A 1 91 ? 8.057 -8.766 -14.832 1.00 98.12 91 LEU A CA 1
ATOM 705 C C . LEU A 1 91 ? 9.551 -8.959 -14.511 1.00 98.12 91 LEU A C 1
ATOM 707 O O . LEU A 1 91 ? 9.933 -8.972 -13.338 1.00 98.12 91 LEU A O 1
ATOM 711 N N . ASP A 1 92 ? 10.397 -9.058 -15.540 1.00 98.38 92 ASP A N 1
ATOM 712 C CA . ASP A 1 92 ? 11.853 -9.181 -15.406 1.00 98.38 92 ASP A CA 1
ATOM 713 C C . ASP A 1 92 ? 12.591 -7.835 -15.334 1.00 98.38 92 ASP A C 1
ATOM 715 O O . ASP A 1 92 ? 13.789 -7.810 -15.015 1.00 98.38 92 ASP A O 1
ATOM 719 N N . ARG A 1 93 ? 11.909 -6.712 -15.607 1.00 98.31 93 ARG A N 1
ATOM 720 C CA . ARG A 1 93 ? 12.500 -5.377 -15.442 1.00 98.31 93 ARG A CA 1
ATOM 721 C C . ARG A 1 93 ? 12.829 -5.135 -13.978 1.00 98.31 93 ARG A C 1
ATOM 723 O O . ARG A 1 93 ? 12.172 -5.653 -13.075 1.00 98.31 93 ARG A O 1
ATOM 730 N N . ARG A 1 94 ? 13.858 -4.318 -13.757 1.00 98.56 94 ARG A N 1
ATOM 731 C CA . ARG A 1 94 ? 14.287 -3.911 -12.423 1.00 98.56 94 ARG A CA 1
ATOM 732 C C . ARG A 1 94 ? 13.995 -2.441 -12.191 1.00 98.56 94 ARG A C 1
ATOM 734 O O . ARG A 1 94 ? 14.280 -1.631 -13.069 1.00 98.56 94 ARG A O 1
ATOM 741 N N . VAL A 1 95 ? 13.497 -2.134 -11.002 1.00 97.88 95 VAL A N 1
ATOM 742 C CA . VAL A 1 95 ? 13.353 -0.771 -10.482 1.00 97.88 95 VAL A CA 1
ATOM 743 C C . VAL A 1 95 ? 14.311 -0.587 -9.311 1.00 97.88 95 VAL A C 1
ATOM 745 O O . VAL A 1 95 ? 14.678 -1.558 -8.643 1.00 97.88 95 VAL A O 1
ATOM 748 N N . ILE A 1 96 ? 14.771 0.643 -9.097 1.00 97.44 96 ILE A N 1
ATOM 749 C CA . ILE A 1 96 ? 15.636 0.960 -7.961 1.00 97.44 96 ILE A CA 1
ATOM 750 C C . ILE A 1 96 ? 14.765 1.124 -6.720 1.00 97.44 96 ILE A C 1
ATOM 752 O O . ILE A 1 96 ? 13.863 1.958 -6.703 1.00 97.44 96 ILE A O 1
ATOM 756 N N . THR A 1 97 ? 15.057 0.350 -5.683 1.00 96.38 97 THR A N 1
ATOM 757 C CA . THR A 1 97 ? 14.442 0.487 -4.366 1.00 96.38 97 THR A CA 1
ATOM 758 C C . THR A 1 97 ? 15.449 1.083 -3.394 1.00 96.38 97 THR A C 1
ATOM 760 O O . THR A 1 97 ? 16.643 0.782 -3.438 1.00 96.38 97 THR A O 1
ATOM 763 N N . ASP A 1 98 ? 14.968 1.936 -2.499 1.00 94.50 98 ASP A N 1
ATOM 764 C CA . ASP A 1 98 ? 15.768 2.446 -1.393 1.00 94.50 98 ASP A CA 1
ATOM 765 C C . ASP A 1 98 ? 15.617 1.508 -0.189 1.00 94.50 98 ASP A C 1
ATOM 767 O O . ASP A 1 98 ? 14.543 1.412 0.413 1.00 94.50 98 ASP A O 1
ATOM 771 N N . ARG A 1 99 ? 16.692 0.790 0.151 1.00 91.06 99 ARG A N 1
ATOM 772 C CA . ARG A 1 99 ? 16.770 -0.108 1.313 1.00 91.06 99 ARG A CA 1
ATOM 773 C C . ARG A 1 99 ? 17.517 0.527 2.489 1.00 91.06 99 ARG A C 1
ATOM 775 O O . ARG A 1 99 ? 17.974 -0.172 3.392 1.00 91.06 99 ARG A O 1
ATOM 782 N N . ARG A 1 100 ? 17.589 1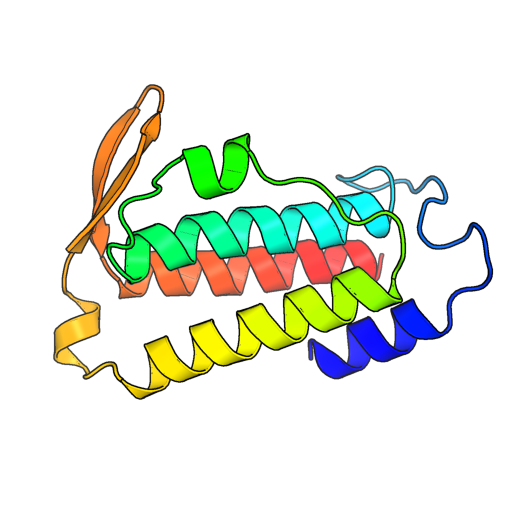.861 2.520 1.00 88.75 100 ARG A N 1
ATOM 783 C CA . ARG A 1 100 ? 18.182 2.668 3.593 1.00 88.75 100 ARG A CA 1
ATOM 784 C C . ARG A 1 100 ? 19.649 2.307 3.833 1.00 88.75 100 ARG A C 1
ATOM 786 O O . ARG A 1 100 ? 20.495 2.625 3.004 1.00 88.75 100 ARG A O 1
ATOM 793 N N . GLU A 1 101 ? 19.967 1.658 4.954 1.00 91.12 101 GLU A N 1
ATOM 794 C CA . GLU A 1 101 ? 21.342 1.284 5.318 1.00 91.12 101 GLU A CA 1
ATOM 795 C C . GLU A 1 101 ? 21.976 0.330 4.294 1.00 91.12 101 GLU A C 1
ATOM 797 O O . GLU A 1 101 ? 23.183 0.399 4.063 1.00 91.12 101 GLU A O 1
ATOM 802 N N . ASP A 1 102 ? 21.158 -0.484 3.620 1.00 91.69 102 ASP A N 1
ATOM 803 C CA . ASP A 1 102 ? 21.599 -1.402 2.565 1.00 91.69 102 ASP A CA 1
ATOM 804 C C . ASP A 1 102 ? 21.742 -0.715 1.188 1.00 91.69 102 ASP A C 1
ATOM 806 O O . ASP A 1 102 ? 22.232 -1.314 0.227 1.00 91.69 102 ASP A O 1
ATOM 810 N N . GLY A 1 103 ? 21.359 0.563 1.090 1.00 93.06 103 GLY A N 1
ATOM 811 C CA . GLY A 1 103 ? 21.504 1.402 -0.095 1.00 93.06 103 GLY A CA 1
ATOM 812 C C . GLY A 1 103 ? 20.437 1.190 -1.172 1.00 93.06 103 GLY A C 1
ATOM 813 O O . GLY A 1 103 ? 19.358 0.653 -0.934 1.00 93.06 103 GLY A O 1
ATOM 814 N N . MET A 1 104 ? 20.751 1.664 -2.381 1.00 95.94 104 MET A N 1
ATOM 815 C CA . MET A 1 104 ? 19.868 1.602 -3.548 1.00 95.94 104 MET A CA 1
ATOM 816 C C . MET A 1 104 ? 20.036 0.264 -4.274 1.00 95.94 104 MET A C 1
ATOM 818 O O . MET A 1 104 ? 21.111 -0.011 -4.818 1.00 95.94 104 MET A O 1
ATOM 822 N N . ILE A 1 105 ? 18.988 -0.561 -4.309 1.00 96.56 105 ILE A N 1
ATOM 823 C CA . ILE A 1 105 ? 19.050 -1.936 -4.818 1.00 96.56 105 ILE A CA 1
ATOM 824 C C . ILE A 1 105 ? 18.145 -2.099 -6.051 1.00 96.56 105 ILE A C 1
ATOM 826 O O . ILE A 1 105 ? 16.954 -1.812 -5.988 1.00 96.56 105 ILE A O 1
ATOM 830 N N . PRO A 1 106 ? 18.665 -2.585 -7.195 1.00 98.00 106 PRO A N 1
ATOM 831 C CA . PRO A 1 106 ? 17.829 -2.932 -8.341 1.00 98.00 106 PRO A CA 1
ATOM 832 C C . PRO A 1 106 ? 17.078 -4.251 -8.104 1.00 98.00 106 PRO A C 1
ATOM 834 O O . PRO A 1 106 ? 17.677 -5.333 -8.142 1.00 98.00 106 PRO A O 1
ATOM 837 N N . GLU A 1 107 ? 15.760 -4.199 -7.953 1.00 98.12 107 GLU A N 1
ATOM 838 C CA . GLU A 1 107 ? 14.905 -5.365 -7.688 1.00 98.12 107 GLU A CA 1
ATOM 839 C C . GLU A 1 107 ? 13.926 -5.616 -8.830 1.00 98.12 107 GLU A C 1
ATOM 841 O O . GLU A 1 107 ? 13.471 -4.677 -9.481 1.00 98.12 107 GLU A O 1
ATOM 846 N N . LYS A 1 108 ? 13.622 -6.891 -9.108 1.00 98.50 108 LYS A N 1
ATOM 847 C CA . LYS A 1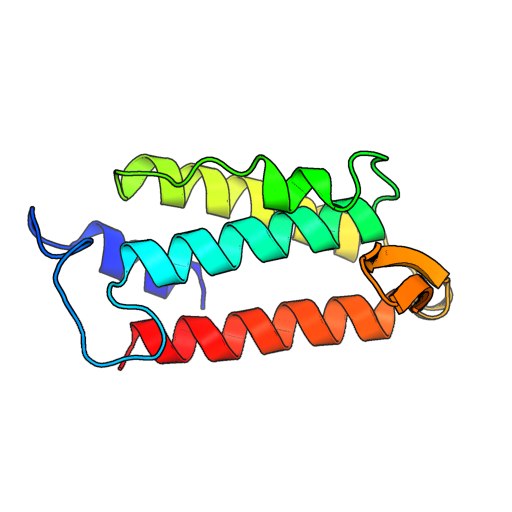 108 ? 12.683 -7.246 -10.177 1.00 98.50 108 LYS A CA 1
ATOM 848 C C . LYS A 1 108 ? 11.261 -6.847 -9.798 1.00 98.50 108 LYS A C 1
ATOM 850 O O . LYS A 1 108 ? 10.837 -7.086 -8.669 1.00 98.50 108 LYS A O 1
ATOM 855 N N . ILE A 1 109 ? 10.499 -6.362 -10.775 1.00 98.62 109 ILE A N 1
ATOM 856 C CA . ILE A 1 109 ? 9.074 -6.046 -10.607 1.00 98.62 109 ILE A CA 1
ATOM 857 C C . ILE A 1 109 ? 8.298 -7.265 -10.087 1.00 98.62 109 ILE A C 1
ATOM 859 O O . ILE A 1 109 ? 7.508 -7.129 -9.154 1.00 98.62 109 ILE A O 1
ATOM 863 N N . ALA A 1 110 ? 8.560 -8.464 -10.622 1.00 98.50 110 ALA A N 1
ATOM 864 C CA . ALA A 1 110 ? 7.909 -9.691 -10.158 1.00 98.50 110 ALA A CA 1
ATOM 865 C C . ALA A 1 110 ? 8.146 -9.982 -8.667 1.00 98.50 110 ALA A C 1
ATOM 867 O O . ALA A 1 110 ? 7.206 -10.328 -7.951 1.00 98.50 110 ALA A O 1
ATOM 868 N N . ASP A 1 111 ? 9.388 -9.824 -8.200 1.00 98.50 111 ASP A N 1
ATOM 869 C CA . ASP A 1 111 ? 9.767 -10.114 -6.814 1.00 98.50 111 ASP A CA 1
ATOM 870 C C . ASP A 1 111 ? 9.131 -9.097 -5.854 1.00 98.50 111 ASP A C 1
ATOM 872 O O . ASP A 1 111 ? 8.626 -9.470 -4.793 1.00 98.50 111 ASP A O 1
ATOM 876 N N . ILE A 1 112 ? 9.078 -7.823 -6.260 1.00 98.25 112 ILE A N 1
ATOM 877 C CA . ILE A 1 112 ? 8.413 -6.763 -5.497 1.00 98.25 112 ILE A CA 1
ATOM 878 C C . ILE A 1 112 ? 6.905 -7.024 -5.402 1.00 98.25 112 ILE A C 1
ATOM 880 O O . ILE A 1 112 ? 6.350 -6.980 -4.307 1.00 98.25 112 ILE A O 1
ATOM 884 N N . LEU A 1 113 ? 6.233 -7.340 -6.514 1.00 98.44 113 LEU A N 1
ATOM 885 C CA . LEU A 1 113 ? 4.797 -7.644 -6.503 1.00 98.44 113 LEU A CA 1
ATOM 886 C C . LEU A 1 113 ? 4.485 -8.867 -5.635 1.00 98.44 113 LEU A C 1
ATOM 888 O O . LEU A 1 113 ? 3.541 -8.842 -4.847 1.00 98.44 113 LEU A O 1
ATOM 892 N N . ALA A 1 114 ? 5.302 -9.922 -5.729 1.00 98.19 114 ALA A N 1
ATOM 893 C CA . ALA A 1 114 ? 5.168 -11.091 -4.867 1.00 98.19 114 ALA A CA 1
ATOM 894 C C . ALA A 1 114 ? 5.308 -10.716 -3.384 1.00 98.19 114 ALA A C 1
ATOM 896 O O . ALA A 1 114 ? 4.507 -11.169 -2.564 1.00 98.19 114 ALA A O 1
ATOM 897 N N . HIS A 1 115 ? 6.280 -9.865 -3.042 1.00 97.50 115 HIS A N 1
ATOM 898 C CA . HIS A 1 115 ? 6.445 -9.356 -1.684 1.00 97.50 115 HIS A CA 1
ATOM 899 C C . HIS A 1 115 ? 5.212 -8.581 -1.211 1.00 97.50 115 HIS A C 1
ATOM 901 O O . HIS A 1 115 ? 4.683 -8.915 -0.154 1.00 97.50 115 HIS A O 1
ATOM 907 N N . VAL A 1 116 ? 4.732 -7.608 -1.994 1.00 97.12 116 VAL A N 1
ATOM 908 C CA . VAL A 1 116 ? 3.550 -6.791 -1.661 1.00 97.12 116 VAL A CA 1
ATOM 909 C C . VAL A 1 116 ? 2.346 -7.686 -1.383 1.00 97.12 116 VAL A C 1
ATOM 911 O O . VAL A 1 116 ? 1.760 -7.603 -0.309 1.00 97.12 116 VAL A O 1
ATOM 914 N N . PHE A 1 117 ? 2.025 -8.624 -2.279 1.00 96.19 117 PHE A N 1
ATOM 915 C CA . PHE A 1 117 ? 0.865 -9.500 -2.089 1.00 96.19 117 PHE A CA 1
ATOM 916 C C . PHE A 1 117 ? 0.999 -10.431 -0.876 1.00 96.19 117 PHE A C 1
ATOM 918 O O . PHE A 1 117 ? 0.011 -10.691 -0.185 1.00 96.19 117 PHE A O 1
ATOM 925 N N . LEU A 1 118 ? 2.200 -10.950 -0.601 1.00 96.94 118 LEU A N 1
ATOM 926 C CA . LEU A 1 118 ? 2.442 -11.810 0.560 1.00 96.94 118 LEU A CA 1
ATOM 927 C C . LEU A 1 118 ? 2.390 -11.028 1.878 1.00 96.94 118 LEU A C 1
ATOM 929 O O . LEU A 1 118 ? 1.796 -11.518 2.841 1.00 96.94 118 LEU A O 1
ATOM 933 N N . HIS A 1 119 ? 2.977 -9.830 1.914 1.00 96.56 119 HIS A N 1
ATOM 934 C CA . HIS A 1 119 ? 2.928 -8.907 3.052 1.00 96.56 119 HIS A CA 1
ATOM 935 C C . HIS A 1 119 ? 1.479 -8.547 3.392 1.00 96.56 119 HIS A C 1
ATOM 937 O O . HIS A 1 119 ? 1.039 -8.743 4.529 1.00 96.56 119 HIS A O 1
ATOM 943 N N . ASP A 1 120 ? 0.705 -8.183 2.371 1.00 93.69 120 ASP A N 1
ATOM 944 C CA . ASP A 1 120 ? -0.725 -7.913 2.458 1.00 93.69 120 ASP A CA 1
ATOM 945 C C . ASP A 1 120 ? -1.503 -9.069 3.094 1.00 93.69 120 ASP A C 1
ATOM 947 O O . ASP A 1 120 ? -2.267 -8.896 4.046 1.00 93.69 120 ASP A O 1
ATOM 951 N N . ILE A 1 121 ? -1.331 -10.281 2.558 1.00 93.56 121 ILE A N 1
ATOM 952 C CA . ILE A 1 121 ? -2.035 -11.472 3.045 1.00 93.56 121 ILE A CA 1
ATOM 953 C C . ILE A 1 121 ? -1.638 -11.767 4.494 1.00 93.56 121 ILE A C 1
ATOM 955 O O . ILE A 1 121 ? -2.509 -12.075 5.314 1.00 93.56 121 ILE A O 1
ATOM 959 N N . HIS A 1 122 ? -0.348 -11.654 4.818 1.00 93.69 122 HIS A N 1
ATOM 960 C CA . HIS A 1 122 ? 0.174 -11.898 6.156 1.00 93.69 122 HIS A CA 1
ATOM 961 C C . HIS A 1 122 ? -0.459 -10.960 7.193 1.00 93.69 122 HIS A C 1
ATOM 963 O O . HIS A 1 122 ? -1.029 -11.432 8.181 1.00 93.69 122 HIS A O 1
ATOM 969 N N . HIS A 1 123 ? -0.423 -9.647 6.959 1.00 94.12 123 HIS A N 1
ATOM 970 C CA . HIS A 1 123 ? -0.930 -8.673 7.927 1.00 94.12 123 HIS A CA 1
ATOM 971 C C . HIS A 1 123 ? -2.457 -8.605 7.963 1.00 94.12 123 HIS A C 1
ATOM 973 O O . HIS A 1 123 ? -3.030 -8.466 9.042 1.00 94.12 123 HIS A O 1
ATOM 979 N N . ARG A 1 124 ? -3.158 -8.833 6.845 1.00 92.31 124 ARG A N 1
ATOM 980 C CA . ARG A 1 124 ? -4.623 -9.018 6.877 1.00 92.31 124 ARG A CA 1
ATOM 981 C C . ARG A 1 124 ? -5.019 -10.245 7.703 1.00 92.31 124 ARG A C 1
ATOM 983 O O . ARG A 1 124 ? -6.048 -10.222 8.374 1.00 92.31 124 ARG A O 1
ATOM 990 N N . GLY A 1 125 ? -4.190 -11.291 7.713 1.00 89.62 125 GLY A N 1
ATOM 991 C CA . GLY A 1 125 ? -4.339 -12.424 8.627 1.00 89.62 125 GLY A CA 1
ATOM 992 C C . GLY A 1 125 ? -4.258 -12.017 10.103 1.00 89.62 125 GLY A C 1
ATOM 993 O O . GLY A 1 125 ? -5.045 -12.509 10.906 1.00 89.62 125 GLY A O 1
ATOM 994 N N . GLN A 1 126 ? -3.379 -11.073 10.451 1.00 89.19 126 GLN A N 1
ATOM 995 C CA . GLN A 1 126 ? -3.252 -10.542 11.816 1.00 89.19 126 GLN A CA 1
ATOM 996 C C . GLN A 1 126 ? -4.465 -9.708 12.252 1.00 89.19 126 GLN A C 1
ATOM 998 O O . GLN A 1 126 ? -4.777 -9.686 13.438 1.00 89.19 126 GLN A O 1
ATOM 1003 N N . VAL A 1 127 ? -5.173 -9.059 11.318 1.00 87.94 127 VAL A N 1
ATOM 1004 C CA . VAL A 1 127 ? -6.426 -8.333 11.620 1.00 87.94 127 VAL A CA 1
ATOM 1005 C C . VAL A 1 127 ? -7.559 -9.290 11.999 1.00 87.94 127 VAL A C 1
ATOM 1007 O O . VAL A 1 127 ? -8.440 -8.939 12.782 1.00 87.94 127 VAL A O 1
ATOM 1010 N N . HIS A 1 128 ? -7.551 -10.500 11.436 1.00 82.56 128 HIS A N 1
ATOM 1011 C CA . HIS A 1 128 ? -8.542 -11.532 11.734 1.00 82.56 128 HIS A CA 1
ATOM 1012 C C . HIS A 1 128 ? -8.313 -12.256 13.067 1.00 82.56 128 HIS A C 1
ATOM 1014 O O . HIS A 1 128 ? -9.238 -12.929 13.526 1.00 82.56 128 HIS A O 1
ATOM 1020 N N . ALA A 1 129 ? -7.104 -12.168 13.625 1.00 70.88 129 ALA A N 1
ATOM 1021 C CA . ALA A 1 129 ? -6.700 -12.870 14.839 1.00 70.88 129 ALA A CA 1
ATOM 1022 C C . ALA A 1 129 ? -7.220 -12.212 16.130 1.00 70.88 129 ALA A C 1
ATOM 1024 O O . ALA A 1 129 ? -7.565 -11.002 16.123 1.00 70.88 129 ALA A O 1
#

Radius of gyration: 15.48 Å; Cα contacts (8 Å, |Δi|>4): 121; chains: 1; bounding box: 41×24×42 Å

Solvent-accessible surface area (backbone atoms only — not comparable to full-atom values): 7385 Å² total; per-residue (Å²): 111,66,70,63,51,52,55,54,60,68,67,52,58,94,66,59,49,70,35,84,47,98,58,99,42,52,20,51,44,55,43,55,40,49,50,54,28,53,50,45,27,52,49,25,30,75,65,67,65,77,60,45,61,49,42,39,74,70,51,76,77,63,91,48,64,68,62,43,50,54,51,49,57,54,46,53,53,51,53,50,54,53,59,73,68,56,53,81,74,49,38,72,40,65,37,66,36,68,55,67,95,79,34,80,42,78,41,37,46,47,60,52,52,53,47,53,56,50,52,50,53,54,53,55,52,58,64,73,103

Mean predicted aligned error: 2.97 Å

Secondary structure (DSSP, 8-state):
-HHHHHHHHTTPPTTSSS---SSSSSSHHHHHHHHHHHHHHHHHHHHT-S-TTHHHHT----SSHHHHHHHHHHHHHHHHHHHHT--GGGGG-EEEEE-GGG-EEEEEHHHHHHH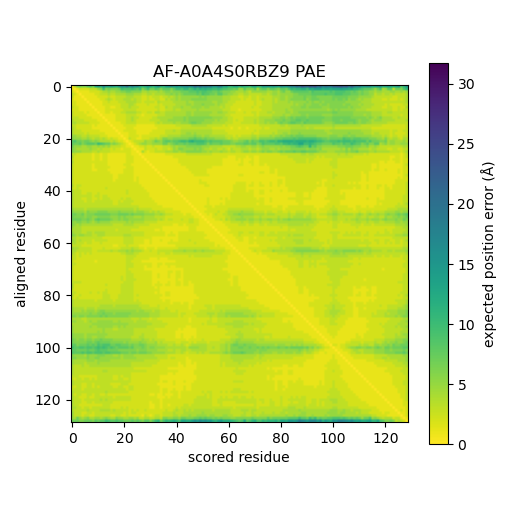HHHHHHHHHHHHH-

Nearest PDB structures (foldseek):
  2qe9-assembly1_B  TM=8.028E-01  e=3.602E-04  Bacillus subtilis
  2p1a-assembly1_B  TM=7.834E-01  e=1.893E-03  Bacillus cereus ATCC 10987
  2p1a-assembly1_A  TM=7.229E-01  e=1.089E-03  Bacillus cereus ATCC 10987
  8f5v-assembly1_B  TM=6.581E-01  e=3.199E-02  Mycobacterium tuberculosis
  3cex-assembly1_A  TM=6.869E-01  e=1.398E-01  Enterococcus faecalis V583

Sequence (129 aa):
SNDRLYRAVLSLEPGEFEAARTSFFPSIKDTLNHILAVDHLYLDFLTEGGVGAAAYDDFVPFDNVADLVVAQITFDRKLIAFCDALSEADLDRRVITDRREDGMIPEKIADILAHVFLHDIHHRGQVHA

pLDDT: mean 94.76, std 4.74, range [69.81, 98.62]